Protein AF-A0A936EF27-F1 (afdb_monomer)

Secondary structure (DSSP, 8-state):
-HHHHHHHHHHHHHHHHHHHHHHHHHHHHHTEEE-TTT--EEETT-SB-TTT--B---

Foldseek 3Di:
DVVVVVVCVVVVVVVVVVVVVVVVVVVVVVQWDADPPPRDIDGPPDQADPPPRDGPDD

Structure (mmCIF, N/CA/C/O backbone):
data_AF-A0A936EF27-F1
#
_entry.id   AF-A0A936EF27-F1
#
loop_
_atom_site.group_PDB
_atom_site.id
_atom_site.type_symbol
_atom_site.label_atom_id
_atom_site.label_alt_id
_atom_site.label_comp_id
_atom_site.label_asym_id
_atom_site.label_entity_id
_atom_site.label_seq_id
_atom_site.pdbx_PDB_ins_code
_atom_site.Cartn_x
_atom_site.Cartn_y
_atom_site.Cartn_z
_atom_site.occupancy
_atom_site.B_iso_or_equiv
_atom_site.auth_seq_id
_atom_site.auth_comp_id
_atom_site.auth_asym_id
_atom_site.auth_atom_id
_atom_site.pdbx_PDB_model_num
ATOM 1 N N . MET A 1 1 ? 21.506 7.603 -30.713 1.00 76.25 1 MET A N 1
ATOM 2 C CA . MET A 1 1 ? 20.064 7.930 -30.594 1.00 76.25 1 MET A CA 1
ATOM 3 C C . MET A 1 1 ? 19.168 6.711 -30.337 1.00 76.25 1 MET A C 1
ATOM 5 O O . MET A 1 1 ? 18.233 6.842 -29.565 1.00 76.25 1 MET A O 1
ATOM 9 N N . GLN A 1 2 ? 19.438 5.524 -30.903 1.00 80.50 2 GLN A N 1
ATOM 10 C CA . GLN A 1 2 ? 18.586 4.325 -30.719 1.00 80.50 2 GLN A CA 1
ATOM 11 C C . GLN A 1 2 ? 18.595 3.738 -29.291 1.00 80.50 2 GLN A C 1
ATOM 13 O O . GLN A 1 2 ? 17.563 3.287 -28.806 1.00 80.50 2 GLN A O 1
ATOM 18 N N . LEU A 1 3 ? 19.732 3.800 -28.586 1.00 82.94 3 LEU A N 1
ATOM 19 C CA . LEU A 1 3 ? 19.867 3.267 -27.221 1.00 82.94 3 LEU A CA 1
ATOM 20 C C . LEU A 1 3 ? 18.975 3.997 -26.200 1.00 82.94 3 LEU A C 1
ATOM 22 O O . LEU A 1 3 ? 18.447 3.382 -25.279 1.00 82.94 3 LEU A O 1
ATOM 26 N N . LEU A 1 4 ? 18.772 5.304 -26.398 1.00 83.31 4 LEU A N 1
ATOM 27 C CA . LEU A 1 4 ? 17.936 6.123 -25.522 1.00 83.31 4 LEU A CA 1
ATOM 28 C C . LEU A 1 4 ? 16.466 5.682 -25.593 1.00 83.31 4 LEU A C 1
ATOM 30 O O . LEU A 1 4 ? 15.801 5.599 -24.568 1.00 83.31 4 LEU A O 1
ATOM 34 N N . GLY A 1 5 ? 15.981 5.337 -26.792 1.00 82.25 5 GLY A N 1
ATOM 35 C CA . GLY A 1 5 ? 14.615 4.846 -26.991 1.00 82.25 5 GLY A CA 1
ATOM 36 C C . GLY A 1 5 ? 14.363 3.503 -26.303 1.00 82.25 5 GLY A C 1
ATOM 37 O O . GLY A 1 5 ? 13.345 3.342 -25.638 1.00 82.25 5 GLY A O 1
ATOM 38 N N . LEU A 1 6 ? 15.316 2.568 -26.387 1.00 82.81 6 LEU A N 1
ATOM 39 C CA . LEU A 1 6 ? 15.244 1.276 -25.691 1.00 82.81 6 LEU A CA 1
ATOM 40 C C . LEU A 1 6 ? 15.261 1.433 -24.165 1.00 82.81 6 LEU A C 1
ATOM 42 O O . LEU A 1 6 ? 14.476 0.785 -23.477 1.00 82.81 6 LEU A O 1
ATOM 46 N N . LEU A 1 7 ? 16.098 2.332 -23.638 1.00 84.81 7 LEU A N 1
ATOM 47 C CA . LEU A 1 7 ? 16.127 2.643 -22.206 1.00 84.81 7 LEU A CA 1
ATOM 48 C C . LEU A 1 7 ? 14.801 3.240 -21.722 1.00 84.81 7 LEU A C 1
ATOM 50 O O . LEU A 1 7 ? 14.284 2.807 -20.696 1.00 84.81 7 LEU A O 1
ATOM 54 N N . VAL A 1 8 ? 14.218 4.183 -22.467 1.00 85.00 8 VAL A N 1
ATOM 55 C CA . VAL A 1 8 ? 12.925 4.797 -22.118 1.00 85.00 8 VAL A CA 1
ATOM 56 C C . VAL A 1 8 ? 11.797 3.765 -22.154 1.00 85.00 8 VAL A C 1
ATOM 58 O O . VAL A 1 8 ? 11.011 3.699 -21.213 1.00 85.00 8 VAL A O 1
ATOM 61 N N . ILE A 1 9 ? 11.748 2.915 -23.185 1.00 84.56 9 ILE A N 1
ATOM 62 C CA . ILE A 1 9 ? 10.735 1.855 -23.317 1.00 84.56 9 ILE A CA 1
ATOM 63 C C . ILE A 1 9 ? 10.851 0.807 -22.206 1.00 84.56 9 ILE A C 1
ATOM 65 O O . ILE A 1 9 ? 9.845 0.197 -21.862 1.00 84.56 9 ILE A O 1
ATOM 69 N N . TRP A 1 10 ? 12.034 0.595 -21.625 1.00 83.19 10 TRP A N 1
ATOM 70 C CA . TRP A 1 10 ? 12.223 -0.375 -20.544 1.00 83.19 10 TRP A CA 1
ATOM 71 C C . TRP A 1 10 ? 12.022 0.232 -19.148 1.00 83.19 10 T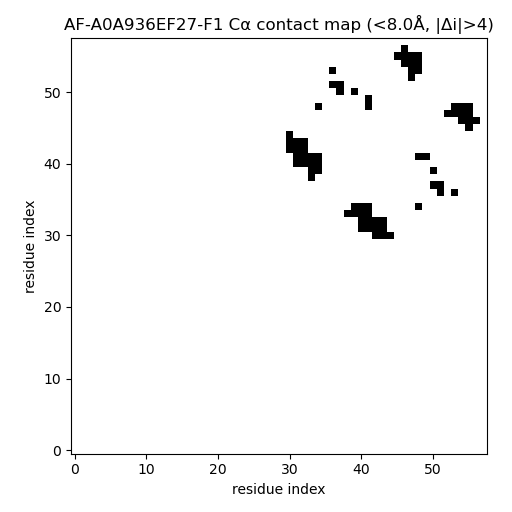RP A C 1
ATOM 73 O O . TRP A 1 10 ? 11.425 -0.397 -18.277 1.00 83.19 10 TRP A O 1
ATOM 83 N N . ILE A 1 11 ? 12.424 1.490 -18.944 1.00 84.81 11 ILE A N 1
ATOM 84 C CA . ILE A 1 11 ? 12.197 2.233 -17.694 1.00 84.81 11 ILE A CA 1
ATOM 85 C C . ILE A 1 11 ? 10.712 2.554 -17.500 1.00 84.81 11 ILE A C 1
ATOM 87 O O . ILE A 1 11 ? 10.219 2.490 -16.376 1.00 84.81 11 ILE A O 1
ATOM 91 N N . PHE A 1 12 ? 9.987 2.864 -18.577 1.00 86.31 12 PHE A N 1
ATOM 92 C CA . PHE A 1 12 ? 8.567 3.209 -18.524 1.00 86.31 12 PHE A CA 1
ATOM 93 C C . PHE A 1 12 ? 7.687 2.121 -17.868 1.00 86.31 12 PHE A C 1
ATOM 95 O O . PHE A 1 12 ? 7.046 2.430 -16.865 1.00 86.31 12 PHE A O 1
ATOM 102 N N . PRO A 1 13 ? 7.679 0.846 -18.315 1.00 87.56 13 PRO A N 1
ATOM 103 C CA . PRO A 1 13 ? 6.852 -0.197 -17.712 1.00 87.56 13 PRO A CA 1
ATOM 104 C C . PRO A 1 13 ? 7.264 -0.497 -16.272 1.00 87.56 13 PRO A C 1
ATOM 106 O O . PRO A 1 13 ? 6.393 -0.685 -15.428 1.00 87.56 13 PRO A O 1
ATOM 109 N N . ILE A 1 14 ? 8.567 -0.491 -15.969 1.00 90.69 14 ILE A N 1
ATOM 110 C CA . ILE A 1 14 ? 9.075 -0.736 -14.612 1.00 90.69 14 ILE A CA 1
ATOM 111 C C . ILE A 1 14 ? 8.623 0.388 -13.670 1.00 90.69 14 ILE A C 1
ATOM 113 O O . ILE A 1 14 ? 8.104 0.121 -12.586 1.00 90.69 14 ILE A O 1
ATOM 117 N N . GLY A 1 15 ? 8.762 1.645 -14.099 1.00 89.38 15 GLY A N 1
ATOM 118 C CA . GLY A 1 15 ? 8.322 2.815 -13.344 1.00 89.38 15 GLY A CA 1
ATOM 119 C C . GLY A 1 15 ? 6.813 2.822 -13.109 1.00 89.38 15 GLY A C 1
ATOM 120 O O . GLY A 1 15 ? 6.371 3.048 -11.982 1.00 89.38 15 GLY A O 1
ATOM 121 N N . THR A 1 16 ? 6.017 2.505 -14.135 1.00 90.88 16 THR A N 1
ATOM 122 C CA . THR A 1 16 ? 4.558 2.391 -14.015 1.00 90.88 16 THR A CA 1
ATOM 123 C C . THR A 1 16 ? 4.150 1.276 -13.050 1.00 90.88 16 THR A C 1
ATOM 125 O O . THR A 1 16 ? 3.273 1.501 -12.214 1.00 90.88 16 THR A O 1
ATOM 128 N N . LEU A 1 17 ? 4.802 0.107 -13.101 1.00 92.81 17 LEU A N 1
ATOM 129 C CA . LEU A 1 17 ? 4.526 -1.003 -12.182 1.00 92.81 17 LEU A CA 1
ATOM 130 C C . LEU A 1 17 ? 4.837 -0.624 -10.729 1.00 92.81 17 LEU A C 1
ATOM 132 O O . LEU A 1 17 ? 3.999 -0.811 -9.846 1.00 92.81 17 LEU A O 1
ATOM 136 N N . CYS A 1 18 ? 6.018 -0.047 -10.488 1.00 93.38 18 CYS A N 1
ATOM 137 C CA . CYS A 1 18 ? 6.424 0.424 -9.164 1.00 93.38 18 CYS A CA 1
ATOM 138 C C . CYS A 1 18 ? 5.486 1.515 -8.635 1.00 93.38 18 CYS A C 1
ATOM 140 O O . CYS A 1 18 ? 5.081 1.468 -7.473 1.00 93.38 18 CYS A O 1
ATOM 142 N N . GLY A 1 19 ? 5.102 2.473 -9.482 1.00 93.50 19 GLY A N 1
ATOM 143 C CA . GLY A 1 19 ? 4.176 3.544 -9.118 1.00 93.50 19 GLY A CA 1
ATOM 144 C C . GLY A 1 19 ? 2.792 3.020 -8.729 1.00 93.50 19 GLY A C 1
ATOM 145 O O . GLY A 1 19 ? 2.265 3.395 -7.682 1.00 93.50 19 GLY A O 1
ATOM 146 N N . LEU A 1 20 ? 2.227 2.103 -9.522 1.00 94.12 20 LEU A N 1
ATOM 147 C CA . LEU A 1 20 ? 0.955 1.440 -9.210 1.00 94.12 20 LEU A CA 1
ATOM 148 C C . LEU A 1 20 ? 1.031 0.655 -7.898 1.00 94.12 20 LEU A C 1
ATOM 150 O O . LEU A 1 20 ? 0.144 0.793 -7.054 1.00 94.12 20 LEU A O 1
ATOM 154 N N . ALA A 1 21 ? 2.097 -0.122 -7.693 1.00 93.88 21 ALA A N 1
ATOM 155 C CA . ALA A 1 21 ? 2.295 -0.871 -6.456 1.00 93.88 21 ALA A CA 1
ATOM 156 C C . ALA A 1 21 ? 2.356 0.063 -5.234 1.00 93.88 21 ALA A C 1
ATOM 158 O O . ALA A 1 21 ? 1.656 -0.167 -4.244 1.00 93.88 21 ALA A O 1
ATOM 159 N N . ALA A 1 22 ? 3.123 1.154 -5.320 1.00 92.88 22 ALA A N 1
ATOM 160 C CA . ALA A 1 22 ? 3.215 2.155 -4.259 1.00 92.88 22 ALA A CA 1
ATOM 161 C C . ALA A 1 22 ? 1.855 2.810 -3.962 1.00 92.88 22 ALA A C 1
ATOM 163 O O . ALA A 1 22 ? 1.486 2.959 -2.795 1.00 92.88 22 ALA A O 1
ATOM 164 N N . LEU A 1 23 ? 1.079 3.145 -4.998 1.00 92.75 23 LEU A N 1
ATOM 165 C CA . LEU A 1 23 ? -0.250 3.739 -4.851 1.00 92.75 23 LEU A CA 1
ATOM 166 C C . LEU A 1 23 ? -1.232 2.786 -4.147 1.00 92.75 23 LEU A C 1
ATOM 168 O O . LEU A 1 23 ? -1.955 3.202 -3.238 1.00 92.75 23 LEU A O 1
ATOM 172 N N . VAL A 1 24 ? -1.231 1.502 -4.517 1.00 92.12 24 VAL A N 1
ATOM 173 C CA . VAL A 1 24 ? -2.087 0.474 -3.897 1.00 92.12 24 VAL A CA 1
ATOM 174 C C . VAL A 1 24 ? -1.733 0.278 -2.421 1.00 92.12 24 VAL A C 1
ATOM 176 O O . VAL A 1 24 ? -2.623 0.283 -1.565 1.00 92.12 24 VAL A O 1
ATOM 179 N N . ILE A 1 25 ? -0.442 0.157 -2.099 1.00 90.50 25 ILE A N 1
ATOM 180 C CA . ILE A 1 25 ? 0.030 -0.011 -0.716 1.00 90.50 25 ILE A CA 1
ATOM 181 C C . ILE A 1 25 ? -0.300 1.236 0.119 1.00 90.50 25 ILE A C 1
ATOM 183 O O . ILE A 1 25 ? -0.806 1.117 1.239 1.00 90.50 25 ILE A O 1
ATOM 187 N N . GLY A 1 26 ? -0.078 2.432 -0.433 1.00 86.81 26 GLY A N 1
ATOM 188 C CA . GLY A 1 26 ? -0.411 3.697 0.223 1.00 86.81 26 GLY A CA 1
ATOM 189 C C . GLY A 1 26 ? -1.909 3.836 0.510 1.00 86.81 26 GLY A C 1
ATOM 190 O O . GLY A 1 26 ? -2.296 4.212 1.620 1.00 86.81 26 GLY A O 1
ATOM 191 N N . SER A 1 27 ? -2.762 3.452 -0.447 1.00 85.88 27 SER A N 1
ATOM 192 C CA . SER A 1 27 ? -4.220 3.445 -0.269 1.00 85.88 27 SER A CA 1
ATOM 193 C C . SER A 1 27 ? -4.652 2.542 0.892 1.00 85.88 27 SER A C 1
ATOM 195 O O . SER A 1 27 ? -5.466 2.946 1.727 1.00 85.88 27 SER A O 1
ATOM 197 N N . GLN A 1 28 ? -4.053 1.353 1.012 1.00 81.69 28 GLN A N 1
ATOM 198 C CA . GLN A 1 28 ? -4.348 0.424 2.106 1.00 81.69 28 GLN A CA 1
ATOM 199 C C . GLN A 1 28 ? -3.915 0.959 3.478 1.00 81.69 28 GLN A C 1
ATOM 201 O O . GLN A 1 28 ? -4.616 0.744 4.467 1.00 81.69 28 GLN A O 1
ATOM 206 N N . MET A 1 29 ? -2.793 1.678 3.562 1.00 72.69 29 MET A N 1
ATOM 207 C CA . MET A 1 29 ? -2.343 2.286 4.821 1.00 72.69 29 MET A CA 1
ATOM 208 C C . MET A 1 29 ? -3.250 3.437 5.261 1.00 72.69 29 MET A C 1
ATOM 210 O O . MET A 1 29 ? -3.555 3.550 6.446 1.00 72.69 29 MET A O 1
ATOM 214 N N . SER A 1 30 ? -3.756 4.243 4.323 1.00 77.12 30 SER A N 1
ATOM 215 C CA . SER A 1 30 ? -4.668 5.353 4.642 1.00 77.12 30 SER A CA 1
ATOM 216 C C . SER A 1 30 ? -5.982 4.880 5.274 1.00 77.12 30 SER A C 1
A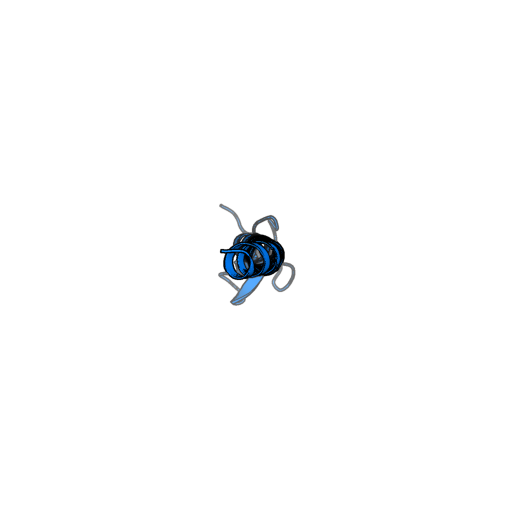TOM 218 O O . SER A 1 30 ? -6.566 5.586 6.102 1.00 77.12 30 SER A O 1
ATOM 220 N N . LYS A 1 31 ? -6.426 3.664 4.931 1.00 71.25 31 LYS A N 1
ATOM 221 C CA . LYS A 1 31 ? -7.628 3.038 5.494 1.00 71.25 31 LYS A CA 1
ATOM 222 C C . LYS A 1 31 ? -7.422 2.455 6.884 1.00 71.25 31 LYS A C 1
ATOM 224 O O . LYS A 1 31 ? -8.413 2.115 7.511 1.00 71.25 31 LYS A O 1
ATOM 229 N N . LYS A 1 32 ? -6.196 2.332 7.390 1.00 76.88 32 LYS A N 1
ATOM 230 C CA . LYS A 1 32 ? -5.948 1.785 8.728 1.00 76.88 32 LYS A CA 1
ATOM 231 C C . LYS A 1 32 ? -5.755 2.931 9.719 1.00 76.88 32 LYS A C 1
ATOM 233 O O . LYS A 1 32 ? -4.985 3.852 9.472 1.00 76.88 32 LYS A O 1
ATOM 238 N N . THR A 1 33 ? -6.475 2.894 10.831 1.00 80.06 33 THR A N 1
ATOM 239 C CA . THR A 1 33 ? -6.285 3.782 11.982 1.00 80.06 33 THR A CA 1
ATOM 240 C C . THR A 1 33 ? -5.894 2.958 13.204 1.00 80.06 33 THR A C 1
ATOM 242 O O . THR A 1 33 ? -6.062 1.739 13.224 1.00 80.06 33 THR A O 1
ATOM 245 N N . ILE A 1 34 ? -5.311 3.593 14.214 1.00 82.19 34 ILE A N 1
ATOM 246 C CA . ILE A 1 34 ? -4.961 2.928 15.471 1.00 82.19 34 ILE A CA 1
ATOM 247 C C . ILE A 1 34 ? -6.107 3.145 16.455 1.00 82.19 34 ILE A C 1
ATOM 249 O O . ILE A 1 34 ? -6.620 4.253 16.591 1.00 82.19 34 ILE A O 1
ATOM 253 N N . CYS A 1 35 ? -6.521 2.082 17.139 1.00 81.75 35 CYS A N 1
ATOM 254 C CA . CYS A 1 35 ? -7.506 2.182 18.201 1.00 81.75 35 CYS A CA 1
ATOM 255 C C . CYS A 1 35 ? -6.916 2.894 19.423 1.00 81.75 35 CYS A C 1
ATOM 257 O O . CYS A 1 35 ? -5.958 2.400 20.013 1.00 81.75 35 CYS A O 1
ATOM 259 N N . SER A 1 36 ? -7.532 3.994 19.863 1.00 79.12 36 SER A N 1
ATOM 260 C CA . SER A 1 36 ? -7.079 4.756 21.037 1.00 79.12 36 SER A CA 1
ATOM 261 C C . SER A 1 36 ? -7.211 4.001 22.364 1.00 79.12 36 SER A C 1
ATOM 263 O O . SER A 1 36 ? -6.587 4.398 23.342 1.00 79.12 36 SER A O 1
ATOM 265 N N . ARG A 1 37 ? -8.016 2.926 22.429 1.00 81.81 37 ARG A N 1
ATOM 266 C CA . ARG A 1 37 ? -8.186 2.124 23.655 1.00 81.81 37 ARG A CA 1
ATOM 267 C C . ARG 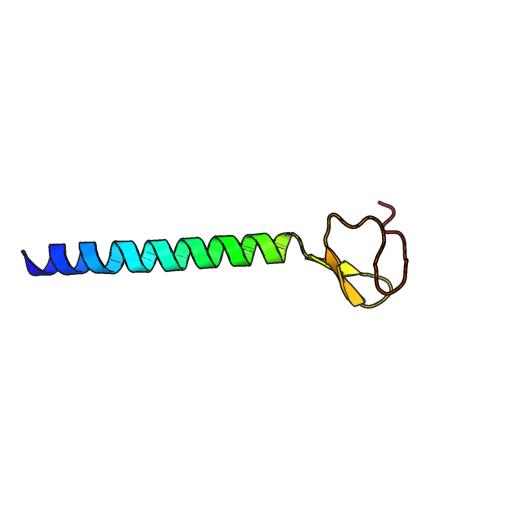A 1 37 ? -7.189 0.977 23.776 1.00 81.81 37 ARG A C 1
ATOM 269 O O . ARG A 1 37 ? -6.596 0.806 24.830 1.00 81.81 37 ARG A O 1
ATOM 276 N N . CYS A 1 38 ? -7.042 0.167 22.727 1.00 84.88 38 CYS A N 1
ATOM 277 C CA . CYS A 1 38 ? -6.210 -1.043 22.767 1.00 84.88 38 CYS A CA 1
ATOM 278 C C . CYS A 1 38 ? -4.881 -0.913 22.013 1.00 84.88 38 CYS A C 1
ATOM 280 O O . CYS A 1 38 ? -4.063 -1.823 22.072 1.00 84.88 38 CYS A O 1
ATOM 282 N N . GLY A 1 39 ? -4.666 0.178 21.270 1.00 81.12 39 GLY A N 1
ATOM 283 C CA . GLY A 1 39 ? -3.465 0.377 20.454 1.00 81.12 39 GLY A CA 1
ATOM 284 C C . GLY A 1 39 ? -3.405 -0.495 19.195 1.00 81.12 39 GLY A C 1
ATOM 285 O O . GLY A 1 39 ? -2.415 -0.457 18.466 1.00 81.12 39 GLY A O 1
ATOM 286 N N . ASN A 1 40 ? -4.450 -1.277 18.906 1.00 84.00 40 ASN A N 1
ATOM 287 C CA . ASN A 1 40 ? -4.455 -2.190 17.769 1.00 84.00 40 ASN A CA 1
ATOM 288 C C . ASN A 1 40 ? -4.804 -1.468 16.459 1.00 84.00 40 ASN A C 1
ATOM 290 O O . ASN A 1 40 ? -5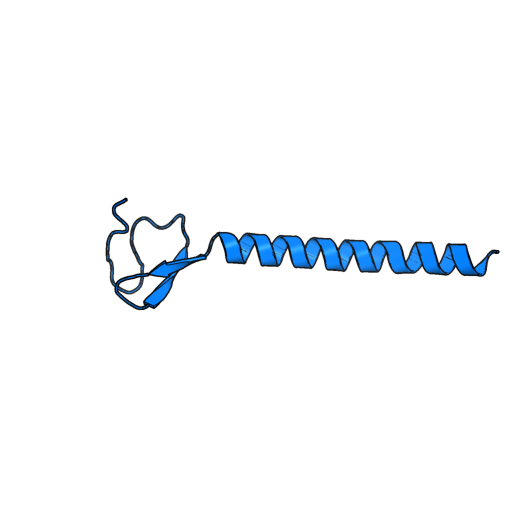.582 -0.511 16.447 1.00 84.00 40 ASN A O 1
ATOM 294 N N . ARG A 1 41 ? -4.256 -1.942 15.334 1.00 81.81 41 ARG A N 1
ATOM 295 C CA . ARG A 1 41 ? -4.586 -1.408 14.002 1.00 81.81 41 ARG A CA 1
ATOM 296 C C . ARG A 1 41 ? -5.979 -1.886 13.597 1.00 81.81 41 ARG A C 1
ATOM 298 O O . ARG A 1 41 ? -6.232 -3.087 13.572 1.00 81.81 41 ARG A O 1
ATOM 305 N N . VAL A 1 42 ? -6.855 -0.948 13.266 1.00 83.56 42 VAL A N 1
ATOM 306 C CA . VAL A 1 42 ? -8.225 -1.189 12.808 1.00 83.56 42 VAL A CA 1
ATOM 307 C C . VAL A 1 42 ? -8.474 -0.480 11.484 1.00 83.56 42 VAL A C 1
ATOM 309 O O . VAL A 1 42 ? -7.758 0.450 11.119 1.00 83.56 42 VAL A O 1
ATOM 312 N N . GLU A 1 43 ? -9.494 -0.894 10.748 1.00 79.69 43 GLU A N 1
ATOM 313 C CA . GLU A 1 43 ? -9.927 -0.161 9.561 1.00 79.69 43 GLU A CA 1
ATOM 314 C C . GLU A 1 43 ? -10.699 1.105 9.959 1.00 79.69 43 GLU A C 1
ATOM 316 O O . GLU A 1 43 ? -11.551 1.071 10.839 1.00 79.69 43 GLU A O 1
ATOM 321 N N . LYS A 1 44 ? -10.449 2.236 9.295 1.00 72.75 44 LYS A N 1
ATOM 322 C CA . LYS A 1 44 ? -11.179 3.502 9.484 1.00 72.75 44 LYS A CA 1
ATOM 323 C C . LYS A 1 44 ? -12.675 3.373 9.204 1.00 72.75 44 LYS A C 1
ATOM 325 O O . LYS A 1 44 ? -13.446 4.196 9.672 1.00 72.75 44 LYS A O 1
ATOM 330 N N . THR A 1 45 ? -13.074 2.375 8.422 1.00 72.50 45 THR A N 1
ATOM 331 C CA . THR A 1 45 ? -14.477 2.052 8.138 1.00 72.50 45 THR A CA 1
ATOM 332 C C . THR A 1 45 ? -15.144 1.285 9.280 1.00 72.50 45 THR A C 1
ATOM 334 O O . THR A 1 45 ? -16.369 1.204 9.317 1.00 72.50 45 THR A O 1
ATOM 337 N N . SER A 1 46 ? -14.370 0.724 10.215 1.00 72.88 46 SER A N 1
ATOM 338 C CA . SER A 1 46 ? -14.916 -0.028 11.341 1.00 72.88 46 SER A CA 1
ATOM 339 C C . SER A 1 46 ? -15.417 0.926 12.428 1.00 72.88 46 SER A C 1
ATOM 341 O O . SER A 1 46 ? -14.646 1.667 13.032 1.00 72.88 46 SER A O 1
ATOM 343 N N . GLN A 1 47 ? -16.728 0.901 12.682 1.00 75.75 47 GLN A N 1
ATOM 344 C CA . GLN A 1 47 ? -17.346 1.653 13.783 1.00 75.75 47 GLN A CA 1
ATOM 345 C C . GLN A 1 47 ? -16.985 1.060 15.152 1.00 75.75 47 GLN A C 1
ATOM 347 O O . GLN A 1 47 ? -17.052 1.742 16.171 1.00 75.75 47 GLN A O 1
ATOM 352 N N . ILE A 1 48 ? -16.589 -0.215 15.182 1.00 81.00 48 ILE A N 1
ATOM 353 C CA . ILE A 1 48 ? -16.273 -0.973 16.390 1.00 81.00 48 ILE A CA 1
ATOM 354 C C . ILE A 1 48 ? -14.926 -1.665 16.185 1.00 81.00 48 ILE A C 1
ATOM 356 O O . ILE A 1 48 ? -14.703 -2.326 15.170 1.00 81.00 48 ILE A O 1
ATOM 360 N N . CYS A 1 49 ? -14.021 -1.535 17.157 1.00 83.19 49 CYS A N 1
ATOM 361 C CA . CYS A 1 49 ? -12.749 -2.255 17.132 1.00 83.19 49 CYS A CA 1
ATOM 362 C C . CYS A 1 49 ? -12.981 -3.770 17.324 1.00 83.19 49 CYS A C 1
ATOM 364 O O . CYS A 1 49 ? -13.508 -4.155 18.365 1.00 83.19 49 CYS A O 1
ATOM 366 N N . PRO A 1 50 ? -12.519 -4.660 16.424 1.00 79.62 50 PRO A N 1
ATOM 367 C CA . PRO A 1 50 ? -12.710 -6.108 16.576 1.00 79.62 50 PRO A CA 1
ATOM 368 C C . PRO A 1 50 ? -11.912 -6.727 17.737 1.00 79.62 50 PRO A C 1
ATOM 370 O O . PRO A 1 50 ? -12.217 -7.838 18.153 1.00 79.62 50 PRO A O 1
ATOM 373 N N . HIS A 1 51 ? -10.902 -6.031 18.275 1.00 82.69 51 HIS A N 1
ATOM 374 C CA . HIS A 1 51 ? -10.066 -6.550 19.365 1.00 82.69 51 HIS A CA 1
ATOM 375 C C . HIS A 1 51 ? -10.597 -6.226 20.761 1.00 82.69 51 HIS A C 1
ATOM 377 O O . HIS A 1 51 ? -10.515 -7.062 21.652 1.00 82.69 51 HIS A O 1
ATOM 383 N N . CYS A 1 52 ? -11.104 -5.010 20.973 1.00 83.25 52 CYS A N 1
ATOM 384 C CA . CYS A 1 52 ? -11.572 -4.562 22.290 1.00 83.25 52 CYS A CA 1
ATOM 385 C C . CYS A 1 52 ? -13.057 -4.195 22.319 1.00 83.25 52 CYS A C 1
ATOM 387 O O . CYS A 1 52 ? -13.553 -3.780 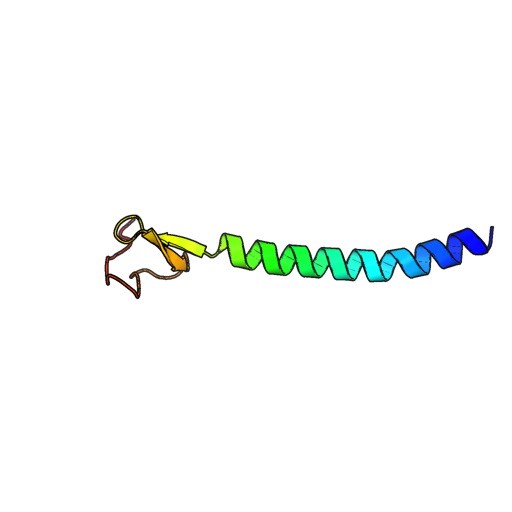23.361 1.00 83.25 52 CYS A O 1
ATOM 389 N N . GLN A 1 53 ? -13.745 -4.297 21.179 1.00 82.31 53 GLN A N 1
ATOM 390 C CA . GLN A 1 53 ? -15.151 -3.932 20.998 1.00 82.31 53 GLN A CA 1
ATOM 391 C C . GLN A 1 53 ? -15.493 -2.495 21.414 1.00 82.31 53 GLN A C 1
ATOM 393 O O . GLN A 1 53 ? -16.650 -2.154 21.636 1.00 82.31 53 GLN A O 1
ATOM 398 N N . SER A 1 54 ? -14.492 -1.610 21.479 1.00 77.31 54 SER A N 1
ATOM 399 C CA . SER A 1 54 ? -14.739 -0.195 21.726 1.00 77.31 54 SER A CA 1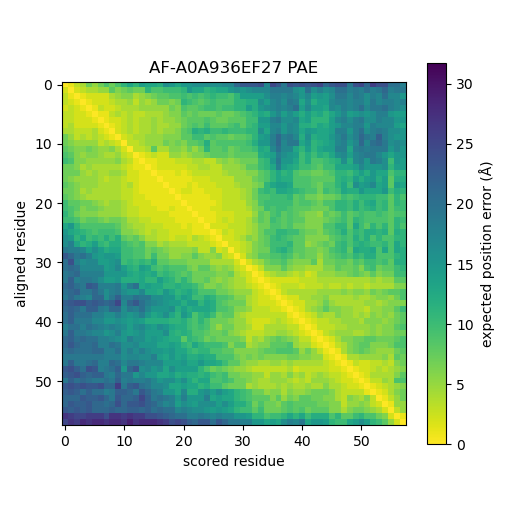
ATOM 400 C C . SER A 1 54 ? -15.356 0.451 20.490 1.00 77.31 54 SER A C 1
ATOM 402 O O . SER A 1 54 ? -14.811 0.317 19.389 1.00 77.31 54 SER A O 1
ATOM 404 N N . HIS A 1 55 ? -16.435 1.198 20.692 1.00 76.88 55 HIS A N 1
ATOM 405 C CA . HIS A 1 55 ? -17.035 2.044 19.669 1.00 76.88 55 HIS A CA 1
ATOM 406 C C . HIS A 1 55 ? -16.121 3.239 19.375 1.00 76.88 55 HIS A C 1
ATOM 408 O O . HIS A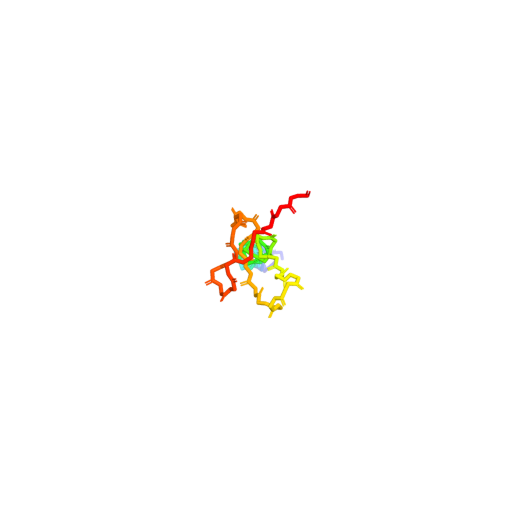 1 55 ? -15.673 3.928 20.297 1.00 76.88 55 HIS A O 1
ATOM 414 N N . PHE A 1 56 ? -15.840 3.469 18.093 1.00 71.62 56 PHE A N 1
ATOM 415 C CA . PHE A 1 56 ? -15.279 4.720 17.591 1.00 71.62 56 PHE A CA 1
ATOM 416 C C . PHE A 1 56 ? -16.438 5.698 17.395 1.00 71.62 56 PHE A C 1
ATOM 418 O O . PHE A 1 56 ? -16.867 5.954 16.272 1.00 71.62 56 PHE A O 1
ATOM 425 N N . ASP A 1 57 ? -17.004 6.165 18.507 1.00 59.50 57 ASP A N 1
ATOM 426 C CA . ASP A 1 57 ? -17.967 7.263 18.479 1.00 59.50 57 ASP A CA 1
ATOM 427 C C . ASP A 1 57 ? -17.210 8.561 18.156 1.00 59.50 57 ASP A C 1
ATOM 429 O O . ASP A 1 57 ? -16.098 8.772 18.650 1.00 59.50 57 ASP A O 1
ATOM 433 N N . ARG A 1 58 ? -17.765 9.335 17.224 1.00 51.06 58 ARG A N 1
ATOM 434 C CA . ARG A 1 58 ? -17.127 10.467 16.540 1.00 51.06 58 ARG A CA 1
ATOM 435 C C . ARG A 1 58 ? -16.904 11.666 17.454 1.00 51.06 58 ARG A C 1
ATOM 437 O O . ARG A 1 58 ? -17.852 12.026 18.179 1.00 51.06 58 ARG A O 1
#

Radius of gyration: 20.38 Å; Cα contacts (8 Å, |Δi|>4): 37; chains: 1; bounding box: 38×17×54 Å

Mean predi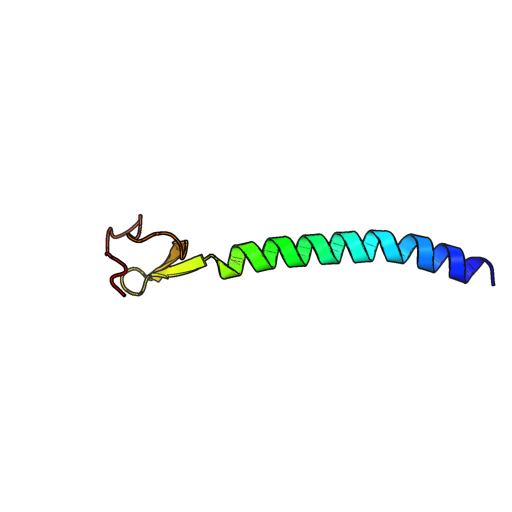cted aligned error: 9.63 Å

Solvent-accessible surface area (backbone atoms only — not comparable to full-atom values): 3529 Å² total; per-residue (Å²): 119,71,66,58,55,55,50,50,65,54,48,49,59,55,51,52,51,52,50,50,51,51,51,55,54,49,55,57,52,71,42,47,40,68,37,92,85,79,68,45,84,36,51,67,86,50,55,46,39,92,86,76,66,48,68,63,75,130

Sequence (58 aa):
MQLLGLLVIWIFPIGTLCGLAALVIGSQMSKKTICSRCGNRVEKTSQICPHCQSHFDR

pLDDT: mean 82.17, std 7.94, range [51.06, 94.12]

Nearest PDB structures (foldseek):
  4s1z-assembly1_G  TM=8.354E-01  e=8.501E-01  Bos taurus
  7mnt-assembly1_B  TM=7.824E-01  e=1.121E+00  Homo sapiens
  7mnu-assembly1_B  TM=8.309E-01  e=1.288E+00  Homo sapiens
  3gj8-assembly1_B  TM=7.831E-01  e=2.240E+00  Rattus norvegicus
  9dby-assembly1_M  TM=8.236E-01  e=3.39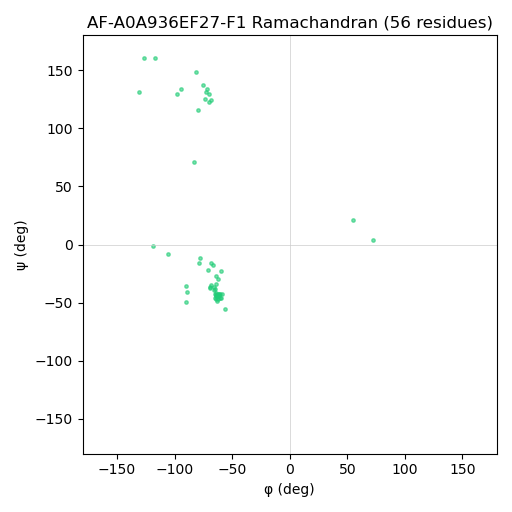4E+00  Homo sapiens